Protein AF-A0A2S7MXA9-F1 (afdb_monomer_lite)

Secondary structure (DSSP, 8-state):
--HHHHHHHHHHH--SS-SS-HHHHHHHHHHHHHHHTTT-HHHHHHHHHHHHHHHHHHHHHH-TT-TTHHHHHHHHHHHHHHHHHHHHH--

Radius of gyration: 14.83 Å; chains: 1; bounding box: 39×27×43 Å

Structure (mmCIF, N/CA/C/O backbone):
data_AF-A0A2S7MXA9-F1
#
_entry.id   AF-A0A2S7MXA9-F1
#
loop_
_atom_site.group_PDB
_atom_site.id
_atom_site.type_symbol
_atom_site.label_atom_id
_atom_site.label_alt_id
_atom_site.label_comp_id
_atom_site.label_asym_id
_atom_site.label_entity_id
_atom_site.label_seq_id
_atom_site.pdbx_PDB_ins_code
_atom_site.Cartn_x
_atom_site.Cartn_y
_atom_site.Cartn_z
_atom_site.occupancy
_atom_site.B_iso_or_equiv
_atom_site.auth_seq_id
_atom_site.auth_comp_id
_atom_site.auth_asym_id
_atom_site.auth_atom_id
_atom_site.pdbx_PDB_model_num
ATOM 1 N N . MET A 1 1 ? -24.078 -8.912 3.402 1.00 52.03 1 MET A N 1
ATOM 2 C CA . MET A 1 1 ? -22.613 -8.716 3.459 1.00 52.03 1 MET A CA 1
ATOM 3 C C . MET A 1 1 ? -21.997 -10.108 3.515 1.00 52.03 1 MET A C 1
ATOM 5 O O . MET A 1 1 ? -22.461 -10.896 4.325 1.00 52.03 1 MET A O 1
ATOM 9 N N . ASN A 1 2 ? -21.111 -10.483 2.585 1.00 70.31 2 ASN A N 1
ATOM 10 C CA . ASN A 1 2 ? -20.629 -11.872 2.480 1.00 70.31 2 ASN A CA 1
ATOM 11 C C . ASN A 1 2 ? -19.831 -12.275 3.731 1.00 70.31 2 ASN A C 1
ATOM 13 O O . ASN A 1 2 ? -18.924 -11.546 4.128 1.00 70.31 2 ASN A O 1
ATOM 17 N N . SER A 1 3 ? -20.104 -13.458 4.290 1.00 75.31 3 SER A N 1
ATOM 18 C CA . SER A 1 3 ? -19.423 -14.003 5.483 1.00 75.31 3 SER A CA 1
ATOM 19 C C . SER A 1 3 ? -17.896 -14.065 5.341 1.00 75.31 3 SER A C 1
ATOM 21 O O . SER A 1 3 ? -17.156 -13.945 6.314 1.00 75.31 3 SER A O 1
ATOM 23 N N . PHE A 1 4 ? -17.406 -14.202 4.108 1.00 71.31 4 PHE A N 1
ATOM 24 C CA . PHE A 1 4 ? -15.983 -14.160 3.787 1.00 71.31 4 PHE A CA 1
ATOM 25 C C . PHE A 1 4 ? -15.349 -12.783 4.048 1.00 71.31 4 PHE A C 1
ATOM 27 O O . PHE A 1 4 ? -14.266 -12.702 4.626 1.00 71.31 4 PHE A O 1
ATOM 34 N N . LEU A 1 5 ? -16.029 -11.699 3.657 1.00 65.44 5 LEU A N 1
ATOM 35 C CA . LEU A 1 5 ? -15.549 -10.330 3.879 1.00 65.44 5 LEU A CA 1
ATOM 36 C C . LEU A 1 5 ? -15.518 -9.994 5.368 1.00 65.44 5 LEU A C 1
ATOM 38 O O . LEU A 1 5 ? -14.557 -9.402 5.841 1.00 65.44 5 LEU A O 1
ATOM 42 N N . GLU A 1 6 ? -16.534 -10.422 6.109 1.00 69.44 6 GLU A N 1
ATOM 43 C CA . GLU A 1 6 ? -16.618 -10.219 7.556 1.00 69.44 6 GLU A CA 1
ATOM 44 C C . GLU A 1 6 ? -15.475 -10.939 8.289 1.00 69.44 6 GLU A C 1
ATOM 46 O O . GLU A 1 6 ? -14.815 -10.362 9.150 1.00 69.44 6 GLU A O 1
ATOM 51 N N . ARG A 1 7 ? -15.135 -12.160 7.856 1.00 71.19 7 ARG A N 1
ATOM 52 C CA . ARG A 1 7 ? -13.994 -12.919 8.387 1.00 71.19 7 ARG A CA 1
ATOM 53 C C . ARG A 1 7 ? -12.642 -12.279 8.058 1.00 71.19 7 ARG A C 1
ATOM 55 O O . ARG A 1 7 ? -11.758 -12.268 8.909 1.00 71.19 7 ARG A O 1
ATOM 62 N N . MET A 1 8 ? -12.478 -11.741 6.850 1.00 68.31 8 MET A N 1
ATOM 63 C CA . MET A 1 8 ? -11.279 -10.987 6.458 1.00 68.31 8 MET A CA 1
ATOM 64 C C . MET A 1 8 ? -11.128 -9.718 7.301 1.00 68.31 8 MET A C 1
ATOM 66 O O . MET A 1 8 ? -10.057 -9.467 7.848 1.00 68.31 8 MET A O 1
ATOM 70 N N . ILE A 1 9 ? -12.209 -8.950 7.460 1.00 68.81 9 ILE A N 1
ATOM 71 C CA . ILE A 1 9 ? -12.218 -7.751 8.303 1.00 68.81 9 ILE A CA 1
ATOM 72 C C . ILE A 1 9 ? -11.842 -8.127 9.740 1.00 68.81 9 ILE A C 1
ATOM 74 O O . ILE A 1 9 ? -10.954 -7.512 10.314 1.00 68.81 9 ILE A O 1
ATOM 78 N N . LYS A 1 10 ? -12.407 -9.206 10.281 1.00 71.00 10 LYS A N 1
ATOM 79 C CA . LYS A 1 10 ? -12.079 -9.705 11.619 1.00 71.00 10 LYS A CA 1
ATOM 80 C C . LYS A 1 10 ? -10.602 -10.073 11.795 1.00 71.00 10 LYS A C 1
ATOM 82 O O . LYS A 1 10 ? -9.987 -9.671 12.771 1.00 71.00 10 LYS A O 1
ATOM 87 N N . VAL A 1 11 ? -10.000 -10.785 10.841 1.00 70.81 11 VAL A N 1
ATOM 88 C CA . VAL A 1 11 ? -8.586 -11.206 10.929 1.00 70.81 11 VAL A CA 1
ATOM 89 C C . VAL A 1 11 ? -7.616 -10.026 10.827 1.00 70.81 11 VAL A C 1
ATOM 91 O O . VAL A 1 11 ? -6.589 -10.014 11.504 1.00 70.81 11 VAL A O 1
ATOM 94 N N . PHE A 1 12 ? -7.914 -9.048 9.972 1.00 66.75 12 PHE A N 1
ATOM 95 C CA . PHE A 1 12 ? -7.010 -7.925 9.720 1.00 66.75 12 PHE A CA 1
ATOM 96 C C . PHE A 1 12 ? -7.299 -6.690 10.592 1.00 66.75 12 PHE A C 1
ATOM 98 O O . PHE A 1 12 ? -6.393 -5.870 10.764 1.00 66.75 12 PHE A O 1
ATOM 105 N N . PHE A 1 13 ? -8.514 -6.552 11.144 1.00 63.78 13 PHE A N 1
ATOM 106 C CA . PHE A 1 13 ? -9.002 -5.304 11.748 1.00 63.78 13 PHE A CA 1
ATOM 107 C C . PHE A 1 13 ? -9.683 -5.414 13.140 1.00 63.78 13 PHE A C 1
ATOM 109 O O . PHE A 1 13 ? -9.654 -4.392 13.832 1.00 63.78 13 PHE A O 1
ATOM 116 N N . GLU A 1 14 ? -10.206 -6.569 13.592 1.00 65.69 14 GLU A N 1
ATOM 117 C CA . GLU A 1 14 ? -10.747 -6.803 14.970 1.00 65.69 14 GLU A CA 1
ATOM 118 C C . GLU A 1 14 ? -9.689 -7.445 15.902 1.00 65.69 14 GLU A C 1
ATOM 120 O O . GLU A 1 14 ? -8.704 -8.006 15.428 1.00 65.69 14 GLU A O 1
ATOM 125 N N . ASP A 1 15 ? -9.852 -7.532 17.226 1.00 52.75 15 ASP A N 1
ATOM 126 C CA . ASP A 1 15 ? -10.140 -6.489 18.218 1.00 52.75 15 ASP A CA 1
ATOM 127 C C . ASP A 1 15 ? -9.168 -6.738 19.398 1.00 52.75 15 ASP A C 1
ATOM 129 O O . ASP A 1 15 ? -8.925 -7.874 19.803 1.00 52.75 15 ASP A O 1
ATOM 133 N N . GLU A 1 16 ? -8.564 -5.650 19.866 1.00 52.41 16 GLU A N 1
ATOM 134 C CA . GLU A 1 16 ? -8.023 -5.364 21.209 1.00 52.41 16 GLU A CA 1
ATOM 135 C C . GLU A 1 16 ? -6.973 -6.251 21.926 1.00 52.41 16 GLU A C 1
ATOM 137 O O . GLU A 1 16 ? -6.282 -5.704 22.783 1.00 52.41 16 GLU A O 1
ATOM 142 N N . GLU A 1 17 ? -6.718 -7.523 21.593 1.00 51.44 17 GLU A N 1
ATOM 143 C CA . GLU A 1 17 ? -5.722 -8.320 22.363 1.00 51.44 17 GLU A CA 1
ATOM 144 C C . GLU A 1 17 ? -4.304 -8.361 21.773 1.00 51.44 17 GLU A C 1
ATOM 146 O O . GLU A 1 17 ? -3.330 -8.611 22.487 1.00 51.44 17 GLU A O 1
ATOM 151 N N . ARG A 1 18 ? -4.145 -8.109 20.470 1.00 51.00 18 ARG A N 1
ATOM 152 C CA . ARG A 1 18 ? -2.817 -8.055 19.842 1.00 51.00 18 ARG A CA 1
ATOM 153 C C . ARG A 1 18 ? -2.338 -6.614 19.750 1.00 51.00 18 ARG A C 1
ATOM 155 O O . ARG A 1 18 ? -2.937 -5.798 19.057 1.00 51.00 18 ARG A O 1
ATOM 162 N N . THR A 1 19 ? -1.189 -6.338 20.365 1.00 54.88 19 THR A N 1
ATOM 163 C CA . THR A 1 19 ? -0.474 -5.050 20.303 1.00 54.88 19 THR A CA 1
ATOM 164 C C . THR A 1 19 ? -0.139 -4.604 18.877 1.00 54.88 19 THR A C 1
ATOM 166 O O . THR A 1 19 ? 0.097 -3.420 18.656 1.00 54.88 19 THR A O 1
ATOM 169 N N . VAL A 1 20 ? -0.133 -5.523 17.902 1.00 59.00 20 VAL A N 1
ATOM 170 C CA . VAL A 1 20 ? 0.114 -5.225 16.486 1.00 59.00 20 VAL A CA 1
ATOM 171 C C . VAL A 1 20 ? -0.883 -5.955 15.578 1.00 59.00 20 VAL A C 1
ATOM 173 O O . VAL A 1 20 ? -0.991 -7.183 15.619 1.00 59.00 20 VAL A O 1
ATOM 176 N N . LYS A 1 21 ? -1.584 -5.202 14.718 1.00 74.44 21 LYS A N 1
ATOM 177 C CA . LYS A 1 21 ? -2.551 -5.735 13.742 1.00 74.44 21 LYS A CA 1
ATOM 178 C C . LYS A 1 21 ? -1.834 -6.382 12.539 1.00 74.44 21 LYS A C 1
ATOM 180 O O . LYS A 1 21 ? -0.865 -5.803 12.048 1.00 74.44 21 LYS A O 1
ATOM 185 N N . PRO A 1 22 ? -2.305 -7.524 11.992 1.00 76.94 22 PRO A N 1
ATOM 186 C CA . PRO A 1 22 ? -1.722 -8.167 10.802 1.00 76.94 22 PRO A CA 1
ATOM 187 C C . PRO A 1 22 ? -1.5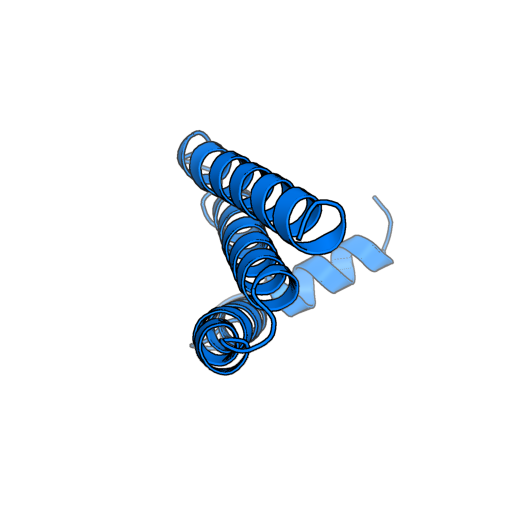61 -7.241 9.589 1.00 76.94 22 PRO A C 1
ATOM 189 O O . PRO A 1 22 ? -0.588 -7.345 8.846 1.00 76.94 22 PRO A O 1
ATOM 192 N N . LEU A 1 23 ? -2.481 -6.291 9.420 1.00 82.62 23 LEU A N 1
ATOM 193 C CA . LEU A 1 23 ? -2.401 -5.267 8.382 1.00 82.62 23 LEU A CA 1
ATOM 194 C C . LEU A 1 23 ? -1.171 -4.359 8.529 1.00 82.62 23 LEU A C 1
ATOM 196 O O . LEU A 1 23 ? -0.534 -4.022 7.535 1.00 82.62 23 LEU A O 1
ATOM 200 N N . MET A 1 24 ? -0.813 -4.006 9.764 1.00 82.12 24 MET A N 1
ATOM 201 C CA . MET A 1 24 ? 0.343 -3.165 10.064 1.00 82.12 24 MET A CA 1
ATOM 202 C C . MET A 1 24 ? 1.644 -3.864 9.652 1.00 82.12 24 MET A C 1
ATOM 204 O O . MET A 1 24 ? 2.531 -3.238 9.080 1.00 82.12 24 MET A O 1
ATOM 208 N N . TYR A 1 25 ? 1.738 -5.186 9.849 1.00 83.69 25 TYR A N 1
ATOM 209 C CA . TYR A 1 25 ? 2.864 -5.972 9.336 1.00 83.69 25 TYR A CA 1
ATOM 210 C C . TYR A 1 25 ? 2.927 -5.954 7.808 1.00 83.69 25 TYR A C 1
ATOM 212 O O . TYR A 1 25 ? 4.007 -5.766 7.254 1.00 83.69 25 TYR A O 1
ATOM 220 N N . ALA A 1 26 ? 1.790 -6.103 7.122 1.00 86.44 26 ALA A N 1
ATOM 221 C CA . ALA A 1 26 ? 1.750 -6.040 5.663 1.00 86.44 26 ALA A CA 1
ATOM 222 C C . ALA A 1 26 ? 2.224 -4.672 5.142 1.00 86.44 26 ALA A C 1
ATOM 224 O O . ALA A 1 26 ? 3.051 -4.615 4.235 1.00 86.44 26 ALA A O 1
ATOM 225 N N . GLN A 1 27 ? 1.773 -3.575 5.756 1.00 88.81 27 GLN A N 1
ATOM 226 C CA . GLN A 1 27 ? 2.234 -2.224 5.424 1.00 88.81 27 GLN A CA 1
ATOM 227 C C . GLN A 1 27 ? 3.743 -2.065 5.651 1.00 88.81 27 GLN A C 1
ATOM 229 O O . GLN A 1 27 ? 4.446 -1.606 4.754 1.00 88.81 27 GLN A O 1
ATOM 234 N N . ILE A 1 28 ? 4.258 -2.479 6.816 1.00 87.44 28 ILE A N 1
ATOM 235 C CA . ILE A 1 28 ? 5.692 -2.404 7.139 1.00 87.44 28 ILE A CA 1
ATOM 236 C C . ILE A 1 28 ? 6.517 -3.190 6.115 1.00 87.44 28 ILE A C 1
ATOM 238 O O . ILE A 1 28 ? 7.508 -2.672 5.605 1.00 87.44 28 ILE A O 1
ATOM 242 N N . ILE A 1 29 ? 6.095 -4.408 5.767 1.00 90.56 29 ILE A N 1
ATOM 243 C CA . ILE A 1 29 ? 6.774 -5.235 4.763 1.00 90.56 29 ILE A CA 1
ATOM 244 C C . ILE A 1 29 ? 6.796 -4.525 3.404 1.00 90.56 29 ILE A C 1
ATOM 246 O O . ILE A 1 29 ? 7.842 -4.485 2.759 1.00 90.56 29 ILE A O 1
ATOM 250 N N . LEU A 1 30 ? 5.682 -3.930 2.974 1.00 90.56 30 LEU A N 1
ATOM 251 C CA . LEU A 1 30 ? 5.602 -3.212 1.696 1.00 90.56 30 LEU A CA 1
ATOM 252 C C . LEU A 1 30 ? 6.500 -1.969 1.668 1.00 90.56 30 LEU A C 1
ATOM 254 O O . LEU A 1 30 ? 7.236 -1.770 0.703 1.00 90.56 30 LEU A O 1
ATOM 258 N N . PHE A 1 31 ? 6.506 -1.165 2.734 1.00 89.31 31 PHE A N 1
ATOM 259 C CA . PHE A 1 31 ? 7.350 0.030 2.798 1.00 89.31 31 PHE A CA 1
ATOM 260 C C . PHE A 1 31 ? 8.841 -0.303 2.923 1.00 89.31 31 PHE A C 1
ATOM 262 O O . PHE A 1 31 ? 9.658 0.376 2.307 1.00 89.31 31 PHE A O 1
ATOM 269 N N . ILE A 1 32 ? 9.205 -1.353 3.668 1.00 91.69 32 ILE A N 1
ATOM 270 C CA . ILE A 1 32 ? 10.603 -1.797 3.784 1.00 91.69 32 ILE A CA 1
ATOM 271 C C . ILE A 1 32 ? 11.086 -2.431 2.482 1.00 91.69 32 ILE A C 1
ATOM 273 O O . ILE A 1 32 ? 12.223 -2.193 2.095 1.00 91.69 32 ILE A O 1
ATOM 277 N N . SER A 1 33 ? 10.254 -3.226 1.803 1.00 89.62 33 SER A N 1
ATOM 278 C CA . SER A 1 33 ? 10.643 -3.907 0.559 1.00 89.62 33 SER A CA 1
ATOM 279 C C . SER A 1 33 ? 10.739 -2.969 -0.646 1.00 89.62 33 SER A C 1
ATOM 281 O O . SER A 1 33 ? 11.521 -3.250 -1.552 1.00 89.62 33 SER A O 1
ATOM 283 N N . ALA A 1 34 ? 10.023 -1.840 -0.652 1.00 89.19 34 ALA A N 1
ATOM 284 C CA . ALA A 1 34 ? 10.058 -0.886 -1.760 1.00 89.19 34 ALA A CA 1
ATOM 285 C C . ALA A 1 34 ? 11.486 -0.392 -2.107 1.00 89.19 34 ALA A C 1
ATOM 287 O O . ALA A 1 34 ? 11.878 -0.543 -3.263 1.00 89.19 34 ALA A O 1
ATOM 288 N N . PRO A 1 35 ? 12.321 0.093 -1.162 1.00 87.25 35 PRO A N 1
ATOM 289 C CA . PRO A 1 35 ? 13.722 0.438 -1.434 1.00 87.25 35 PRO A CA 1
ATOM 290 C C . PRO A 1 35 ? 14.578 -0.706 -1.998 1.00 87.25 35 PRO A C 1
ATOM 292 O O . PRO A 1 35 ? 15.505 -0.449 -2.760 1.00 87.25 35 PRO A O 1
ATOM 295 N N . PHE A 1 36 ? 14.284 -1.968 -1.664 1.00 89.06 36 PHE A N 1
ATOM 296 C CA . PHE A 1 36 ? 15.012 -3.119 -2.222 1.00 89.06 36 PHE A CA 1
ATOM 297 C C . PHE A 1 36 ? 14.653 -3.386 -3.690 1.00 89.06 36 PHE A C 1
ATOM 299 O O . PHE A 1 36 ? 15.417 -4.038 -4.400 1.00 89.06 36 PHE A O 1
ATOM 306 N N .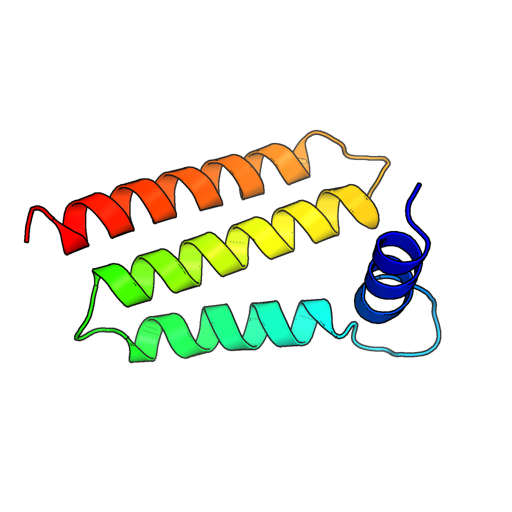 ALA A 1 37 ? 13.534 -2.842 -4.172 1.00 86.75 37 ALA A N 1
ATOM 307 C CA . ALA A 1 37 ? 13.137 -2.881 -5.574 1.00 86.75 37 ALA A CA 1
ATOM 308 C C . ALA A 1 37 ? 13.752 -1.736 -6.409 1.00 86.75 37 ALA A C 1
ATOM 310 O O . ALA A 1 37 ? 13.249 -1.444 -7.488 1.00 86.75 37 ALA A O 1
ATOM 311 N N . TRP A 1 38 ? 14.849 -1.105 -5.962 1.00 77.38 38 TRP A N 1
ATOM 312 C CA . TRP A 1 38 ? 15.487 0.041 -6.638 1.00 77.38 38 TRP A CA 1
ATOM 313 C C . TRP A 1 38 ? 15.850 -0.207 -8.112 1.00 77.38 38 TRP A C 1
ATOM 315 O O . TRP A 1 38 ? 15.780 0.700 -8.932 1.00 77.38 38 TRP A O 1
ATOM 325 N N . ASN A 1 39 ? 16.191 -1.448 -8.476 1.00 82.81 39 ASN A N 1
ATOM 326 C CA . ASN A 1 39 ? 16.493 -1.818 -9.866 1.00 82.81 39 ASN A CA 1
ATOM 327 C C . ASN A 1 39 ? 15.237 -2.012 -10.738 1.00 82.81 39 ASN A C 1
ATOM 329 O O . ASN A 1 39 ? 15.355 -2.230 -11.938 1.00 82.81 39 ASN A O 1
ATOM 333 N N . HIS A 1 40 ? 14.046 -1.976 -10.140 1.00 85.50 40 HIS A N 1
ATOM 334 C CA . HIS A 1 40 ? 12.754 -2.164 -10.794 1.00 85.50 40 HIS A CA 1
ATOM 335 C C . HIS A 1 40 ? 11.800 -1.065 -10.318 1.00 85.50 40 HIS A C 1
ATOM 337 O O . HIS A 1 40 ? 10.911 -1.303 -9.498 1.00 85.50 40 HIS A O 1
ATOM 343 N N . PHE A 1 41 ? 11.987 0.153 -10.834 1.00 87.00 41 PHE A N 1
ATOM 344 C CA . PHE A 1 41 ? 11.230 1.335 -10.411 1.00 87.00 41 PHE A CA 1
ATOM 345 C C . PHE A 1 41 ? 9.711 1.128 -10.466 1.00 87.00 41 PHE A C 1
ATOM 347 O O . PHE A 1 41 ? 9.019 1.471 -9.510 1.00 87.00 41 PHE A O 1
ATOM 354 N N . ALA A 1 42 ? 9.192 0.466 -11.506 1.00 89.12 42 ALA A N 1
ATOM 355 C CA . ALA A 1 42 ? 7.777 0.097 -11.590 1.00 89.12 42 ALA A CA 1
ATOM 356 C C . ALA A 1 42 ? 7.299 -0.718 -10.371 1.00 89.12 42 ALA A C 1
ATOM 358 O O . ALA A 1 42 ? 6.257 -0.423 -9.785 1.00 89.12 42 ALA A O 1
ATOM 359 N N . VAL A 1 43 ? 8.089 -1.706 -9.938 1.00 90.12 43 VAL A N 1
ATOM 360 C CA . VAL A 1 43 ? 7.784 -2.550 -8.773 1.00 90.12 43 VAL A CA 1
ATOM 361 C C . VAL A 1 43 ? 7.894 -1.747 -7.478 1.00 90.12 43 VAL A C 1
ATOM 363 O O . VAL A 1 43 ? 7.025 -1.862 -6.617 1.00 90.12 43 VAL A O 1
ATOM 366 N N . MET A 1 44 ? 8.907 -0.887 -7.347 1.00 92.12 44 MET A N 1
ATOM 367 C CA . MET A 1 44 ? 9.048 0.006 -6.193 1.00 92.12 44 MET A CA 1
ATOM 368 C C . MET A 1 44 ? 7.814 0.904 -6.026 1.00 92.12 44 MET A C 1
ATOM 370 O O . MET A 1 44 ? 7.229 0.961 -4.942 1.00 92.12 44 MET A O 1
ATOM 374 N N . TYR A 1 45 ? 7.382 1.576 -7.095 1.00 91.38 45 TYR A N 1
ATOM 375 C CA . TYR A 1 45 ? 6.212 2.453 -7.055 1.00 91.38 45 TYR A CA 1
ATOM 376 C C . TYR A 1 45 ? 4.910 1.679 -6.828 1.00 91.38 45 TYR A C 1
ATOM 378 O O . TYR A 1 45 ? 4.038 2.152 -6.098 1.00 91.38 45 TYR A O 1
ATOM 386 N N . PHE A 1 46 ? 4.802 0.459 -7.357 1.00 92.19 46 PHE A N 1
ATOM 387 C CA . PHE A 1 46 ? 3.674 -0.428 -7.086 1.00 92.19 46 PHE A CA 1
ATOM 388 C C . PHE A 1 46 ? 3.584 -0.828 -5.603 1.00 92.19 46 PHE A C 1
ATOM 390 O O . PHE A 1 46 ? 2.503 -0.764 -5.010 1.00 92.19 46 PHE A O 1
ATOM 397 N N . LEU A 1 47 ? 4.708 -1.190 -4.975 1.00 92.38 47 LEU A N 1
ATOM 398 C CA . LEU A 1 47 ? 4.768 -1.537 -3.549 1.00 92.38 47 LEU A CA 1
ATOM 399 C C . LEU A 1 47 ? 4.399 -0.342 -2.660 1.00 92.38 47 LEU A C 1
ATOM 401 O O . LEU A 1 47 ? 3.609 -0.494 -1.726 1.00 92.38 47 LEU A O 1
ATOM 405 N N . LEU A 1 48 ? 4.897 0.855 -2.990 1.00 91.88 48 LEU A N 1
ATOM 406 C CA . LEU A 1 48 ? 4.531 2.095 -2.298 1.00 91.88 48 LEU A CA 1
ATOM 407 C C . LEU A 1 48 ? 3.038 2.410 -2.450 1.00 91.88 48 LEU A C 1
ATOM 409 O O . LEU A 1 48 ? 2.368 2.685 -1.453 1.00 91.88 48 LEU A O 1
ATOM 413 N N . GLY A 1 49 ? 2.498 2.309 -3.668 1.00 91.94 49 GLY A N 1
ATOM 414 C CA . GLY A 1 49 ? 1.073 2.510 -3.937 1.00 91.94 49 GLY A CA 1
ATOM 415 C C . GLY A 1 49 ? 0.194 1.546 -3.141 1.00 91.94 49 GLY A C 1
ATOM 416 O O . GLY A 1 49 ? -0.762 1.971 -2.488 1.00 91.94 49 GLY A O 1
ATOM 417 N N . THR A 1 50 ? 0.581 0.269 -3.106 1.00 92.44 50 THR A N 1
ATOM 418 C CA . THR A 1 50 ? -0.095 -0.769 -2.315 1.00 92.44 50 THR A CA 1
ATOM 419 C C . TH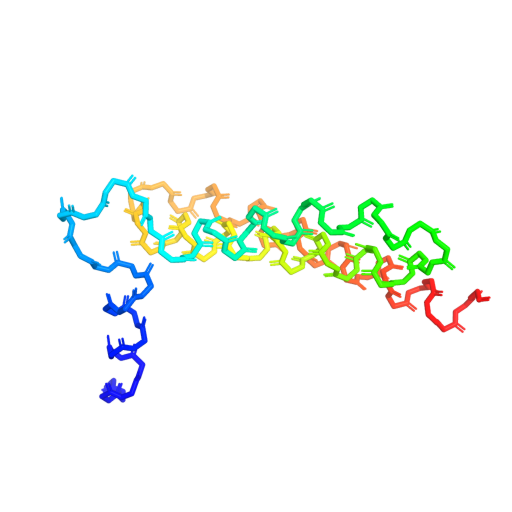R A 1 50 ? -0.043 -0.453 -0.816 1.00 92.44 50 THR A C 1
ATOM 421 O O . THR A 1 50 ? -1.064 -0.542 -0.133 1.00 92.44 50 THR A O 1
ATOM 424 N N . GLY A 1 51 ? 1.116 -0.024 -0.303 1.00 91.62 51 GLY A N 1
ATOM 425 C CA . GLY A 1 51 ? 1.294 0.371 1.096 1.00 91.62 51 GLY A CA 1
ATOM 426 C C . GLY A 1 51 ? 0.382 1.531 1.503 1.00 91.62 51 GLY A C 1
ATOM 427 O O . GLY A 1 51 ? -0.344 1.426 2.492 1.00 91.62 51 GLY A O 1
ATOM 428 N N . PHE A 1 52 ? 0.341 2.605 0.708 1.00 91.00 52 PHE A N 1
ATOM 429 C CA . PHE A 1 52 ? -0.551 3.743 0.963 1.00 91.00 52 PHE A CA 1
ATOM 430 C C . PHE A 1 52 ? -2.030 3.352 0.924 1.00 91.00 52 PHE A C 1
ATOM 432 O O . PHE A 1 52 ? -2.814 3.814 1.755 1.00 91.00 52 PHE A O 1
ATOM 439 N N . LEU A 1 53 ? -2.419 2.461 0.013 1.00 91.12 53 LEU A N 1
ATOM 440 C CA . LEU A 1 53 ? -3.806 2.020 -0.111 1.00 91.12 53 LEU A CA 1
ATOM 441 C C . LEU A 1 53 ? -4.257 1.212 1.116 1.00 91.12 53 LEU A C 1
ATOM 443 O O . LEU A 1 53 ? -5.352 1.443 1.633 1.00 91.12 53 LEU A O 1
ATOM 447 N N . LEU A 1 54 ? -3.391 0.342 1.649 1.00 89.06 54 LEU A N 1
ATOM 448 C CA . LEU A 1 54 ? -3.648 -0.371 2.906 1.00 89.06 54 LEU A CA 1
ATOM 449 C C . LEU A 1 54 ? -3.749 0.585 4.104 1.00 89.06 54 LEU A C 1
ATOM 451 O O . LEU A 1 54 ? -4.620 0.392 4.951 1.00 89.06 54 LEU A O 1
ATOM 455 N N . THR A 1 55 ? -2.922 1.632 4.171 1.00 87.56 55 THR A N 1
ATOM 456 C CA . THR A 1 55 ? -3.021 2.691 5.201 1.00 87.56 55 THR A CA 1
ATOM 457 C C . THR A 1 55 ? -4.336 3.471 5.098 1.00 87.56 55 THR A C 1
ATOM 459 O O . THR A 1 55 ? -4.946 3.835 6.112 1.00 87.56 55 THR A O 1
ATOM 462 N N . GLY A 1 56 ? -4.818 3.703 3.875 1.00 85.19 56 GLY A N 1
ATOM 463 C CA . GLY A 1 56 ? -6.129 4.292 3.617 1.00 85.19 56 GLY A CA 1
ATOM 464 C C . GLY A 1 56 ? -7.268 3.403 4.112 1.00 85.19 56 GLY A C 1
ATOM 465 O O . GLY A 1 56 ? -8.131 3.874 4.853 1.00 85.19 56 GLY A O 1
ATOM 466 N N . ILE A 1 57 ? -7.242 2.110 3.776 1.00 84.12 57 ILE A N 1
ATOM 467 C CA . ILE A 1 57 ? -8.232 1.127 4.246 1.00 84.12 57 ILE A CA 1
ATOM 468 C C . ILE A 1 57 ? -8.234 1.045 5.779 1.00 84.12 57 ILE A C 1
ATOM 470 O O . ILE A 1 57 ? -9.300 1.070 6.392 1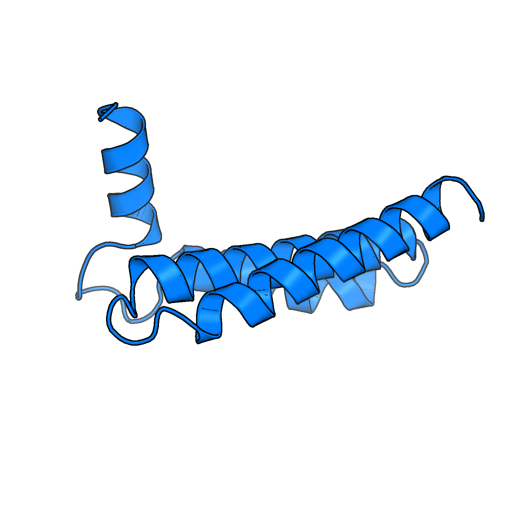.00 84.12 57 ILE A O 1
ATOM 474 N N . GLU A 1 58 ? -7.061 1.025 6.413 1.00 81.19 58 GLU A N 1
ATOM 475 C CA . GLU A 1 58 ? -6.938 1.068 7.872 1.00 81.19 58 GLU A CA 1
ATOM 476 C C . GLU A 1 58 ? -7.574 2.319 8.471 1.00 81.19 58 GLU A C 1
ATOM 478 O O . GLU A 1 58 ? -8.370 2.240 9.408 1.00 81.19 58 GLU A O 1
ATOM 483 N N . SER A 1 59 ? -7.262 3.478 7.898 1.00 79.25 59 SER A N 1
ATOM 484 C CA . SER A 1 59 ? -7.819 4.754 8.337 1.00 79.25 59 SER A CA 1
ATOM 485 C C . SER A 1 59 ? -9.340 4.799 8.163 1.00 79.25 59 SER A C 1
ATOM 487 O O . SER A 1 59 ? -10.033 5.364 9.007 1.00 79.25 59 SER A O 1
ATOM 489 N N . PHE A 1 60 ? -9.876 4.181 7.109 1.00 78.69 60 PHE A N 1
ATOM 490 C CA . PHE A 1 60 ? -11.314 4.096 6.866 1.00 78.69 60 PHE A CA 1
ATOM 491 C C . PHE A 1 60 ? -12.024 3.162 7.858 1.00 78.69 60 PHE A C 1
ATOM 493 O O . PHE A 1 60 ? -13.060 3.540 8.407 1.00 78.69 60 PHE A O 1
ATOM 500 N N . ILE A 1 61 ? -11.462 1.974 8.106 1.00 74.62 61 ILE A N 1
ATOM 501 C CA . ILE A 1 61 ? -12.078 0.934 8.944 1.00 74.62 61 ILE A CA 1
ATOM 502 C C . ILE A 1 61 ? -11.917 1.245 10.439 1.00 74.62 61 ILE A C 1
ATOM 504 O O . ILE A 1 61 ? -12.891 1.178 11.182 1.00 74.62 61 ILE A O 1
ATOM 508 N N . ILE A 1 62 ? -10.716 1.624 10.893 1.00 69.00 62 ILE A N 1
ATOM 509 C CA . ILE A 1 62 ? -10.419 1.836 12.322 1.00 69.00 62 ILE A CA 1
ATOM 510 C C . ILE A 1 62 ? -10.843 3.235 12.783 1.00 69.00 62 ILE A C 1
ATOM 512 O O . ILE A 1 62 ? -11.414 3.402 13.860 1.00 69.00 62 ILE A O 1
ATOM 516 N N . LYS A 1 63 ? -10.559 4.278 11.993 1.00 63.53 63 LYS A N 1
ATOM 517 C CA . LYS A 1 63 ? -10.719 5.681 12.420 1.00 63.53 63 LYS A CA 1
ATOM 518 C C . LYS A 1 63 ? -12.002 6.317 11.891 1.00 63.53 63 LYS A C 1
ATOM 520 O O . LYS A 1 63 ? -11.991 7.504 11.564 1.00 63.53 63 LYS A O 1
ATOM 525 N N . GLY A 1 64 ? -13.121 5.585 11.875 1.00 56.38 64 GLY A N 1
ATOM 526 C CA . GLY A 1 64 ? -14.409 5.981 11.270 1.00 56.38 64 GLY A CA 1
ATOM 527 C C . GLY A 1 64 ? -14.939 7.406 11.561 1.00 56.38 64 GLY A C 1
ATOM 528 O O . GLY A 1 64 ? -15.808 7.891 10.837 1.00 56.38 64 GLY A O 1
ATOM 529 N N . LYS A 1 65 ? -14.390 8.125 12.555 1.00 53.84 65 LYS A N 1
ATOM 530 C CA . LYS A 1 65 ? -14.659 9.544 12.861 1.00 53.84 65 LYS A CA 1
ATOM 531 C C . LYS A 1 65 ? -13.899 10.580 12.006 1.00 53.84 65 LYS A C 1
ATOM 533 O O . LYS A 1 65 ? -14.351 11.721 11.952 1.00 53.84 65 LYS A O 1
ATOM 538 N N . LYS A 1 66 ? -12.803 10.243 11.310 1.00 58.69 66 LYS A N 1
ATOM 539 C CA . LYS A 1 66 ? -12.043 11.175 10.436 1.00 58.69 66 LYS A CA 1
ATOM 540 C C . LYS A 1 66 ? -12.028 10.709 8.978 1.00 58.69 66 LYS A C 1
ATOM 542 O O . LYS A 1 66 ? -10.988 10.424 8.396 1.00 58.69 66 LYS A O 1
ATOM 547 N N . ARG A 1 67 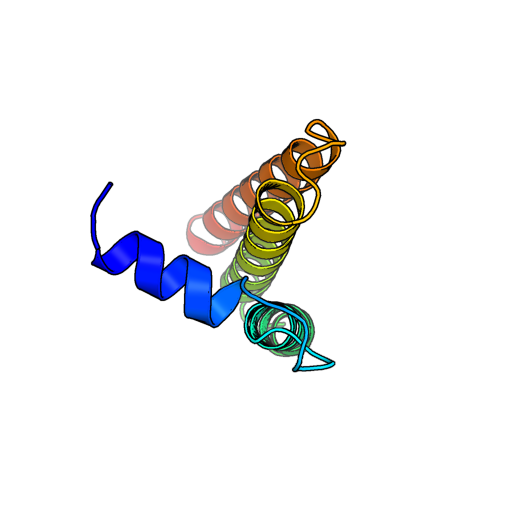? -13.210 10.682 8.354 1.00 61.00 67 ARG A N 1
ATOM 548 C CA . ARG A 1 67 ? -13.416 10.255 6.953 1.00 61.00 67 ARG A CA 1
ATOM 549 C C . ARG A 1 67 ? -12.609 11.027 5.892 1.00 61.00 67 ARG A C 1
ATOM 551 O O . ARG A 1 67 ? -12.672 10.660 4.733 1.00 61.00 67 ARG A O 1
ATOM 558 N N . LYS A 1 68 ? -11.893 12.103 6.213 1.00 68.50 68 LYS A N 1
ATOM 559 C CA . LYS A 1 68 ? -11.102 12.832 5.206 1.00 68.50 68 LYS A CA 1
ATOM 560 C C . LYS A 1 68 ? -9.675 12.301 5.073 1.00 68.50 68 LYS A C 1
ATOM 562 O O . LYS A 1 68 ? -9.130 12.333 3.977 1.00 68.50 68 LYS A O 1
ATOM 567 N N . ASP A 1 69 ? -9.113 11.740 6.140 1.00 73.75 69 ASP A N 1
ATOM 568 C CA . ASP A 1 69 ? -7.704 11.337 6.166 1.00 73.75 69 ASP A CA 1
ATOM 569 C C . ASP A 1 69 ? -7.452 10.113 5.269 1.00 73.75 69 ASP A C 1
ATOM 571 O O . ASP A 1 69 ? -6.412 10.025 4.624 1.00 73.75 69 ASP A O 1
ATOM 575 N N . TYR A 1 70 ? -8.428 9.201 5.147 1.00 81.38 70 TYR A N 1
ATOM 576 C CA . TYR A 1 70 ? -8.299 8.037 4.259 1.00 81.38 70 TYR A CA 1
ATOM 577 C C . TYR A 1 70 ? -8.216 8.423 2.777 1.00 81.38 70 TYR A C 1
ATOM 579 O O . TYR A 1 70 ? -7.541 7.740 2.012 1.00 81.38 70 TYR A O 1
ATOM 587 N N . LEU A 1 71 ? -8.879 9.514 2.368 1.00 85.00 71 LEU A N 1
ATOM 588 C CA . LEU A 1 71 ? -8.892 9.951 0.971 1.00 85.00 71 LEU A CA 1
ATOM 589 C C . LEU A 1 71 ? -7.497 10.359 0.514 1.00 85.00 71 LEU A C 1
ATOM 591 O O . LEU A 1 71 ? -7.110 10.015 -0.595 1.00 85.00 71 LEU A O 1
ATOM 595 N N . ILE A 1 72 ? -6.730 11.032 1.377 1.00 88.50 72 ILE A N 1
ATOM 596 C CA . ILE A 1 72 ? -5.346 11.421 1.080 1.00 88.50 72 ILE A CA 1
ATOM 597 C C . ILE A 1 72 ? -4.522 10.172 0.761 1.00 88.50 72 ILE A C 1
ATOM 599 O O . ILE A 1 72 ? -3.873 10.122 -0.277 1.00 88.50 72 ILE A O 1
ATOM 603 N N . TRP A 1 73 ? -4.626 9.133 1.593 1.00 89.75 73 TRP A N 1
ATOM 604 C CA . TRP A 1 73 ? -3.922 7.868 1.380 1.00 89.75 73 TRP A CA 1
ATOM 605 C C . TRP A 1 73 ? -4.351 7.145 0.098 1.00 89.75 73 TRP A C 1
ATOM 607 O O . TRP A 1 73 ? -3.507 6.606 -0.615 1.00 89.75 73 TRP A O 1
ATOM 617 N N . VAL A 1 74 ? -5.645 7.172 -0.234 1.00 87.88 74 VAL A N 1
ATOM 618 C CA . VAL A 1 74 ? -6.165 6.603 -1.488 1.00 87.88 74 VAL A CA 1
ATOM 619 C C . VAL A 1 74 ? -5.639 7.371 -2.702 1.00 87.88 74 VAL A C 1
ATOM 621 O O . VAL A 1 74 ? -5.168 6.748 -3.652 1.00 87.88 74 VAL A O 1
ATOM 624 N N . PHE A 1 75 ? -5.662 8.707 -2.672 1.00 91.56 75 PHE A N 1
ATOM 625 C CA . PHE A 1 75 ? -5.110 9.530 -3.750 1.00 91.56 75 PHE A CA 1
ATOM 626 C C . PHE A 1 75 ? -3.602 9.324 -3.907 1.00 91.56 75 PHE A C 1
ATOM 628 O O . PHE A 1 75 ? -3.129 9.185 -5.033 1.00 91.56 75 PHE A O 1
ATOM 635 N N . SER A 1 76 ? -2.854 9.228 -2.804 1.00 91.94 76 SER A N 1
ATOM 636 C CA . SER A 1 76 ? -1.436 8.863 -2.842 1.00 91.94 76 SER A CA 1
ATOM 637 C C . SER A 1 76 ? -1.235 7.491 -3.486 1.00 91.94 76 SER A C 1
ATOM 639 O O . SER A 1 76 ? -0.434 7.374 -4.407 1.00 91.94 76 SER A O 1
ATOM 641 N N . GLY A 1 77 ? -1.999 6.472 -3.085 1.00 92.94 77 GLY A N 1
ATOM 642 C CA . GLY A 1 77 ? -1.928 5.140 -3.693 1.00 92.94 77 GLY A CA 1
ATOM 643 C C . GLY A 1 77 ? -2.163 5.160 -5.208 1.00 92.94 77 GLY A C 1
ATOM 644 O O . GLY A 1 77 ? -1.383 4.580 -5.962 1.00 92.94 77 GLY A O 1
ATOM 645 N N . LEU A 1 78 ? -3.187 5.889 -5.664 1.00 93.25 78 LEU A N 1
ATOM 646 C CA . LEU A 1 78 ? -3.498 6.047 -7.090 1.00 93.25 78 LEU A CA 1
ATOM 647 C C . LEU A 1 78 ? -2.384 6.761 -7.865 1.00 93.25 78 LEU A C 1
ATOM 649 O O . LEU A 1 78 ? -2.041 6.325 -8.961 1.00 93.25 78 LEU A O 1
ATOM 653 N N . LEU A 1 79 ? -1.796 7.820 -7.299 1.00 94.69 79 LEU A N 1
ATOM 654 C CA . LEU A 1 79 ? -0.657 8.517 -7.906 1.00 94.69 79 LEU A CA 1
ATOM 655 C C . LEU A 1 79 ? 0.545 7.582 -8.071 1.00 94.69 79 LEU A C 1
ATOM 657 O O . LEU A 1 79 ? 1.151 7.539 -9.137 1.00 94.69 79 LEU A O 1
ATOM 661 N N . PHE A 1 80 ? 0.864 6.794 -7.046 1.00 92.38 80 PHE A N 1
ATOM 662 C CA . PHE A 1 80 ? 1.969 5.839 -7.109 1.00 92.38 80 PHE A CA 1
ATOM 663 C C . PHE A 1 80 ? 1.715 4.706 -8.110 1.00 92.38 80 PHE A C 1
ATOM 665 O O . PHE A 1 8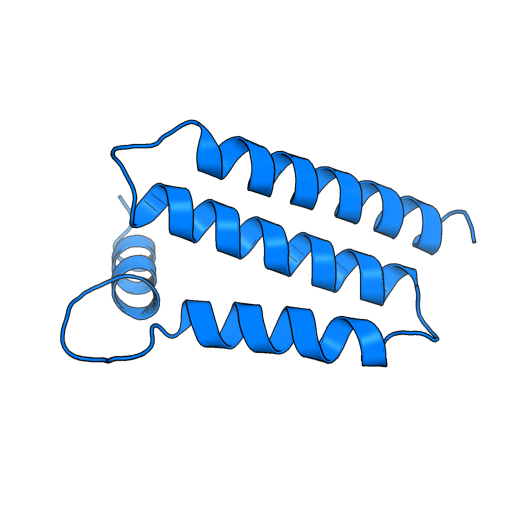0 ? 2.641 4.307 -8.810 1.00 92.38 80 PHE A O 1
ATOM 672 N N . TYR A 1 81 ? 0.473 4.236 -8.256 1.00 92.44 81 TYR A N 1
ATOM 673 C CA . TYR A 1 81 ? 0.130 3.302 -9.332 1.00 92.44 81 TYR A CA 1
ATOM 674 C C . TYR A 1 81 ? 0.234 3.924 -10.716 1.00 92.44 81 TYR A C 1
ATOM 676 O O . TYR A 1 81 ? 0.718 3.261 -11.628 1.00 92.44 81 TYR A O 1
ATOM 684 N N . TRP A 1 82 ? -0.161 5.185 -10.881 1.00 91.81 82 TRP A N 1
ATOM 685 C CA . TRP A 1 82 ? 0.040 5.884 -12.146 1.00 91.81 82 TRP A CA 1
ATOM 686 C C . TRP A 1 82 ? 1.526 5.939 -12.511 1.00 91.81 82 TRP A C 1
ATOM 688 O O . TRP A 1 82 ? 1.900 5.573 -13.621 1.00 91.81 82 TRP A O 1
ATOM 698 N N . ILE A 1 83 ? 2.382 6.322 -11.559 1.00 91.38 83 ILE A N 1
ATOM 699 C CA . ILE A 1 83 ? 3.839 6.357 -11.754 1.00 91.38 83 ILE A CA 1
ATOM 700 C C . ILE A 1 83 ? 4.385 4.951 -12.046 1.00 91.38 83 ILE A C 1
ATOM 702 O O . ILE A 1 83 ? 5.260 4.799 -12.894 1.00 91.38 83 ILE A O 1
ATOM 706 N N . ALA A 1 84 ? 3.870 3.915 -11.379 1.00 90.44 84 ALA A N 1
ATOM 707 C CA . ALA A 1 84 ? 4.269 2.532 -11.628 1.00 90.44 84 ALA A CA 1
ATOM 708 C C . ALA A 1 84 ? 3.920 2.073 -13.051 1.00 90.44 84 ALA A C 1
ATOM 710 O O . ALA A 1 84 ? 4.740 1.427 -13.695 1.00 90.44 84 ALA A O 1
ATOM 711 N N . ILE A 1 85 ? 2.726 2.422 -13.539 1.00 90.12 85 ILE A N 1
ATOM 712 C CA . ILE A 1 85 ? 2.276 2.137 -14.908 1.00 90.12 85 ILE A CA 1
ATOM 713 C C . ILE A 1 85 ? 3.173 2.867 -15.911 1.00 90.12 85 ILE A C 1
ATOM 715 O O . ILE A 1 85 ? 3.668 2.243 -16.844 1.00 90.12 85 ILE A O 1
ATOM 719 N N . ASP A 1 86 ? 3.435 4.155 -15.689 1.00 90.00 86 ASP A N 1
ATOM 720 C CA . ASP A 1 86 ? 4.334 4.960 -16.522 1.00 90.00 86 ASP A CA 1
ATOM 721 C C . ASP A 1 86 ? 5.732 4.320 -16.606 1.00 90.00 86 ASP A C 1
ATOM 723 O O . ASP A 1 86 ? 6.223 4.030 -17.692 1.00 90.00 86 ASP A O 1
ATOM 727 N N . ASN A 1 87 ? 6.312 3.942 -15.463 1.00 86.50 87 ASN A N 1
ATOM 728 C CA . ASN A 1 87 ? 7.617 3.271 -15.399 1.00 86.50 87 ASN A CA 1
ATOM 729 C C . ASN A 1 87 ? 7.633 1.851 -15.986 1.00 86.50 87 ASN A C 1
ATOM 731 O O . ASN A 1 87 ? 8.712 1.326 -16.225 1.00 86.50 87 ASN A O 1
ATOM 735 N N . TYR A 1 88 ? 6.484 1.189 -16.128 1.00 87.81 88 TYR A N 1
ATOM 736 C CA . TYR A 1 88 ? 6.411 -0.169 -16.673 1.00 87.81 88 TYR A CA 1
ATOM 737 C C . TYR A 1 88 ? 6.223 -0.180 -18.193 1.00 87.81 88 TYR A C 1
ATOM 739 O O . TYR A 1 88 ? 6.699 -1.090 -18.865 1.00 87.81 88 TYR A O 1
ATOM 747 N N . PHE A 1 89 ? 5.473 0.789 -18.726 1.00 83.38 89 PHE A N 1
ATOM 748 C CA . PHE A 1 89 ? 5.119 0.837 -20.147 1.00 83.38 89 PHE A CA 1
ATOM 749 C C . PHE A 1 89 ? 5.952 1.830 -20.959 1.00 83.38 89 PHE A C 1
ATOM 751 O O . PHE A 1 89 ? 6.069 1.655 -22.171 1.00 83.38 89 PHE A O 1
ATOM 758 N N . LEU A 1 90 ? 6.469 2.888 -20.331 1.00 73.31 90 LEU A N 1
ATOM 759 C CA . LEU A 1 90 ? 7.122 4.008 -21.016 1.00 73.31 90 LEU A CA 1
ATOM 760 C C . LEU A 1 90 ? 8.627 4.106 -20.712 1.00 73.31 90 LEU A C 1
ATOM 762 O O . LEU A 1 90 ? 9.283 5.010 -21.231 1.00 73.31 90 LEU A O 1
ATOM 766 N N . TYR A 1 91 ? 9.171 3.167 -19.931 1.00 60.56 91 TYR A N 1
ATOM 767 C CA . TYR A 1 91 ? 10.589 3.037 -19.585 1.00 60.56 91 TYR A CA 1
ATOM 768 C C . TYR A 1 91 ? 11.015 1.565 -19.603 1.00 60.56 91 TYR A C 1
ATOM 770 O O . TYR A 1 91 ? 12.187 1.299 -19.955 1.00 60.56 91 TYR A O 1
#

Organism: NCBI:txid2064768

Foldseek 3Di:
DDPVVVVVCCQQPDDDDDPDGPLNVLLVCLQVCLVVCVVQLLSSLLSQLVSLLSVLVNCVSPVVVCNPVSVVSNVSSVVSNVVSVCSVPVD

Sequence (91 aa):
MNSFLERMIKVFFEDEERTVKPLMYAQIILFISAPFAWNHFAVMYFLLGTGFLLTGIESFIIKGKKRKDYLIWVFSGLLFYWIAIDNYFLY

pLDDT: mean 79.78, std 12.73, range [51.0, 94.69]

=== Feature glossary ===
The record interleaves many kinds of information about one protein. Here is each kind framed as the question it answers.

Q: What are the backbone torsion angles?
A: φ (phi) and ψ (psi) are the two rotatable backbone dihedrals per residue: φ is the C(i-1)–N–Cα–C torsion, ψ is the N–Cα–C–N(i+1) torsion, both in degrees on (−180°, 180°]. α-helical residues cluster near (−60°, −45°); β-strand residues near (−120°, +130°). A Ramachandran plot is simply a scatter of (φ, ψ) for every residue.

Q: What is the amino-acid chain?
A: This is the polypeptide sequence — one letter per residue, N-terminus first. Length ranges from a few dozen residues for small domains to over a thousand for large multi-domain proteins.

Q: How mobile is each atom in the crystal?
A: For experimental (PDB) structures, the B-factor (temperature factor) quantifies the positional spread of each atom in the crystal — a combination of thermal vibration and static disorder — in units of Å². High B-factors mark flexible loops or poorly resolved regions; low B-factors mark the rigid, well-ordered core.

Q: Are the domains correctly placed relative to each other?
A: Predicted Aligned Error (PAE) is an AlphaFold confidence matrix: entry (i, j) is the expected error in the position of residue j, in ångströms, when the prediction is superimposed on the true structure at residue i. Low PAE within a block of residues means that block is internally rigid and well-predicted; high PAE between two blocks means their relative placement is uncertain even if each block individually is confident.

Q: How confident is the AlphaFold model at each residue?
A: pLDDT is the predicted lDDT-Cα score: AlphaFold's confidence that the local environment of each residue (all inter-atomic distances within 15 Å) is correctly placed. It is a per-residue number between 0 and 100, with higher meaning more reliable.

Q: What family and function is it annotated with?
A: Functional annotations link the protein to curated databases. InterPro entries identify conserved domains and families by matching the sequence against member-database signatures (Pfam, PROSITE, CDD, …). Gene Ontology (GO) terms describe molecular function, biological process, and cellular component in a controlled vocabulary. CATH places the structure in a hierarchical fold classification (Class/Architecture/Topology/Homologous-superfamily). The organism is the source species.

Q: How big and how compact is the whole molecule?
A: Three whole-structure scalars: the radius of gyration (RMS distance of Cα from centroid, in Å), the count of Cα–Cα contacts (pairs closer than 8 Å and separated by more than four residues in sequence — i.e. tertiary, not local, contacts), and the bounding-box dimensions. Together they distinguish compact globular folds from extended fibres or disordered chains.

Q: What known structures does this most resemble?
A: The Foldseek neighbor list gives the closest experimentally determined structures in the PDB, ranked by structural alignment. TM-score near 1 means near-identical fold; near 0.3 means only rough topology match. This is how one finds what a novel AlphaFold prediction most resembles in the solved-structure universe.

Q: Which residues are buried vs exposed?
A: SASA measures how much of the protein is reachable by solvent. It is computed by rolling a water-sized probe over the atomic surface and summing the exposed area (Å²). Per-residue SASA distinguishes core (buried, low SASA) from surface (exposed, high SASA) residues; total SASA is a whole-molecule size measure.

Q: Which residues are in helices, strands, or loops?
A: Eight-state secondary structure (DSSP): H is the canonical α-helix, G the tighter 3₁₀-helix, I the wider π-helix; E/B are β-structure, T and S are turns and bends, and '-' is everything else. DSSP derives these from the pattern of main-chain N–H···O=C hydrogen bonds, not from the sequence.

Q: Where is each backbone atom in 3D?
A: Structure coordinates are given as an mmCIF _atom_site loop: one row per atom with element, residue name, chain id, sequence number, and x/y/z position in Å. Only the four main-chain atoms per residue are included here; side chains are omitted to keep the record compact.

Q: What if only a Cα trace is available?
A: Three-state secondary structure (P-SEA) collapses the eight DSSP classes into helix (a), strand (b), and coil (c). P-SEA assigns these from Cα geometry alone — distances and angles — without requiring backbone oxygens, so it works on any Cα trace.

Q: What do the rendered images show?
A: The six renders are orthographic views along the three Cartesian axes in both directions. Representation (cartoon, sticks, or surface) and color scheme (sequence-rainbow or by-chain) vary across proteins so the training set covers all the common visualization conventions.

Q: What does the local fold look like, residue by residue?
A: Foldseek's 3Di representation compresses backbone geometry into a per-residue letter drawn from a learned twenty-state alphabet. It captures the tertiary interaction pattern around each residue — which residues are packed against it in space, regardless of where they are in sequence.

Q: What do the diagnostic plots show?
A: The contact map is a binary N×N matrix image: pixel (i, j) is dark where Cα_i and Cα_j are within 8 Å and |i−j|>4. Because the |i−j|>4 filter removes local helical contacts, off-diagonal stripes parallel to the main diagonal indicate parallel β-sheets; stripes perpendicular to it indicate antiparallel β-sheets. The Ramachandran plot scatters every residue's (φ, ψ) pair against the sterically allowed regions. The PAE heatmap renders the predicted-aligned-error matrix.